Protein AF-A0A1X1D6V0-F1 (afdb_monomer)

Structure (mmCIF, N/CA/C/O backbone):
data_AF-A0A1X1D6V0-F1
#
_entry.id   AF-A0A1X1D6V0-F1
#
loop_
_atom_site.group_PDB
_atom_site.id
_atom_site.type_symbol
_atom_site.label_atom_id
_atom_site.label_alt_id
_atom_site.label_comp_id
_atom_site.label_asym_id
_atom_site.label_entity_id
_atom_site.label_seq_id
_atom_site.pdbx_PDB_ins_code
_atom_site.Cartn_x
_atom_site.Cartn_y
_atom_site.Cartn_z
_atom_site.occupancy
_atom_site.B_iso_or_equiv
_atom_site.auth_seq_id
_atom_site.auth_comp_id
_atom_site.auth_asym_id
_atom_site.auth_atom_id
_atom_site.pdbx_PDB_model_num
ATOM 1 N N . MET A 1 1 ? 4.296 -12.539 -22.262 1.00 55.91 1 MET A N 1
ATOM 2 C CA . MET A 1 1 ? 5.396 -11.939 -21.487 1.00 55.91 1 MET A CA 1
ATOM 3 C C . MET A 1 1 ? 4.779 -10.820 -20.697 1.00 55.91 1 MET A C 1
ATOM 5 O O . MET A 1 1 ? 4.030 -10.055 -21.294 1.00 55.91 1 MET A O 1
ATOM 9 N N . GLU A 1 2 ? 5.005 -10.795 -19.390 1.00 67.56 2 GLU A N 1
ATOM 10 C CA . GLU A 1 2 ? 4.677 -9.616 -18.593 1.00 67.56 2 GLU A CA 1
ATOM 11 C C . GLU A 1 2 ? 5.557 -8.453 -19.067 1.00 67.56 2 GLU A C 1
ATOM 13 O O . GLU A 1 2 ? 6.693 -8.658 -19.498 1.00 67.56 2 GLU A O 1
ATOM 18 N N . GLU A 1 3 ? 4.984 -7.257 -19.105 1.00 85.44 3 GLU A N 1
ATOM 19 C CA . GLU A 1 3 ? 5.684 -6.039 -19.506 1.00 85.44 3 GLU A CA 1
ATOM 20 C C . GLU A 1 3 ? 6.681 -5.649 -18.413 1.00 85.44 3 GLU A C 1
ATOM 22 O O . GLU A 1 3 ? 6.315 -5.646 -17.240 1.00 85.44 3 GLU A O 1
ATOM 27 N N . LEU A 1 4 ? 7.923 -5.332 -18.788 1.00 91.88 4 LEU A N 1
ATOM 28 C CA . LEU A 1 4 ? 8.922 -4.804 -17.858 1.00 91.88 4 LEU A CA 1
ATOM 29 C C . LEU A 1 4 ? 8.737 -3.295 -17.710 1.00 91.88 4 LEU A C 1
ATOM 31 O O . LEU A 1 4 ? 8.603 -2.590 -18.713 1.00 91.88 4 LEU A O 1
ATOM 35 N N . TYR A 1 5 ? 8.753 -2.800 -16.477 1.00 93.75 5 TYR A N 1
ATOM 36 C CA . TYR A 1 5 ? 8.570 -1.381 -16.181 1.00 93.75 5 TYR A CA 1
ATOM 37 C C . TYR A 1 5 ? 9.195 -0.999 -14.839 1.00 93.75 5 TYR A C 1
ATOM 39 O O . TYR A 1 5 ? 9.301 -1.823 -13.938 1.00 93.75 5 TYR A O 1
ATOM 47 N N . ASN A 1 6 ? 9.554 0.277 -14.690 1.00 94.88 6 ASN A N 1
ATOM 48 C CA . ASN A 1 6 ? 9.922 0.868 -13.406 1.00 94.88 6 ASN A CA 1
ATOM 49 C C . ASN A 1 6 ? 9.237 2.241 -13.282 1.00 94.88 6 ASN A C 1
ATOM 51 O O . ASN A 1 6 ? 9.431 3.139 -14.102 1.00 94.88 6 ASN A O 1
ATOM 55 N N . LEU A 1 7 ? 8.386 2.357 -12.269 1.00 96.00 7 LEU A N 1
ATOM 56 C CA . LEU A 1 7 ? 7.585 3.518 -11.892 1.00 96.00 7 LEU A CA 1
ATOM 57 C C . LEU A 1 7 ? 7.838 3.894 -10.424 1.00 96.00 7 LEU A C 1
ATOM 59 O O . LEU A 1 7 ? 6.994 4.537 -9.799 1.00 96.00 7 LEU A O 1
ATOM 63 N N . GLU A 1 8 ? 8.983 3.494 -9.869 1.00 92.94 8 GLU A N 1
ATOM 64 C CA . GLU A 1 8 ? 9.347 3.754 -8.475 1.00 92.94 8 GLU A CA 1
ATOM 65 C C . GLU A 1 8 ? 9.326 5.259 -8.175 1.00 92.94 8 GLU A C 1
ATOM 67 O O . GLU A 1 8 ? 8.680 5.691 -7.224 1.00 92.94 8 GLU A O 1
ATOM 72 N N . SER A 1 9 ? 9.889 6.087 -9.063 1.00 96.12 9 SER A N 1
ATOM 73 C CA . SER A 1 9 ? 9.858 7.548 -8.906 1.00 96.12 9 SER A CA 1
ATOM 74 C C . SER A 1 9 ? 8.440 8.127 -8.926 1.00 96.12 9 SER A C 1
ATOM 76 O O . SER A 1 9 ? 8.138 9.046 -8.169 1.00 96.12 9 SER A O 1
ATOM 78 N N . VAL A 1 10 ? 7.530 7.575 -9.737 1.00 97.38 10 VAL A N 1
ATOM 79 C CA . VAL A 1 10 ? 6.116 7.989 -9.742 1.00 97.38 10 VAL A CA 1
ATOM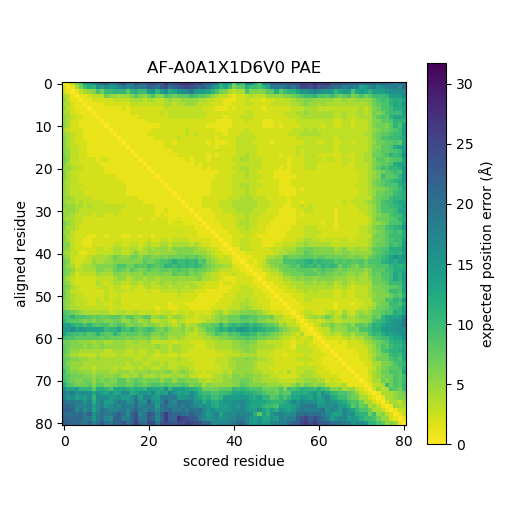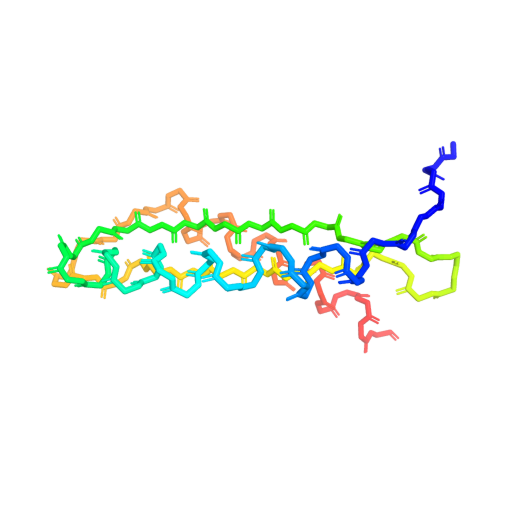 80 C C . VAL A 1 10 ? 5.461 7.629 -8.411 1.00 97.38 10 VAL A C 1
ATOM 82 O O . VAL A 1 10 ? 4.718 8.439 -7.850 1.00 97.38 10 VAL A O 1
ATOM 85 N N . TYR A 1 11 ? 5.739 6.433 -7.892 1.00 95.06 11 TYR A N 1
ATOM 86 C CA . TYR A 1 11 ? 5.228 6.009 -6.598 1.00 95.06 11 TYR A CA 1
ATOM 87 C C . TYR A 1 11 ? 5.740 6.919 -5.475 1.00 95.06 11 TYR A C 1
ATOM 89 O O . TYR A 1 11 ? 4.937 7.465 -4.718 1.00 95.06 11 TYR A O 1
ATOM 97 N N . ASP A 1 12 ? 7.045 7.154 -5.407 1.00 93.00 12 ASP A N 1
ATOM 98 C CA . ASP A 1 12 ? 7.673 7.937 -4.346 1.00 93.00 12 ASP A CA 1
ATOM 99 C C . ASP A 1 12 ? 7.287 9.418 -4.381 1.00 93.00 12 ASP A C 1
ATOM 101 O O . ASP A 1 12 ? 6.964 9.999 -3.342 1.00 93.00 12 ASP A O 1
ATOM 105 N N . GLU A 1 13 ? 7.276 10.038 -5.562 1.00 97.94 13 GLU A N 1
ATOM 106 C CA . GLU A 1 13 ? 7.023 11.475 -5.691 1.00 97.94 13 GLU A CA 1
ATOM 107 C C . GLU A 1 13 ? 5.532 11.821 -5.628 1.00 97.94 13 GLU A C 1
ATOM 109 O O . GLU A 1 13 ? 5.166 12.879 -5.109 1.00 97.94 13 GLU A O 1
ATOM 114 N N . GLN A 1 14 ? 4.660 10.953 -6.155 1.00 97.75 14 GLN A N 1
ATOM 115 C CA . GLN A 1 14 ? 3.242 11.279 -6.341 1.00 97.75 14 GLN A CA 1
ATOM 116 C C . GLN A 1 14 ? 2.315 10.469 -5.435 1.00 97.75 14 GLN A C 1
ATOM 118 O O . GLN A 1 14 ? 1.350 11.023 -4.911 1.00 97.75 14 GLN A O 1
ATOM 123 N N . ILE A 1 15 ? 2.579 9.177 -5.224 1.00 96.25 15 ILE A N 1
ATOM 124 C CA . ILE A 1 15 ? 1.657 8.287 -4.499 1.00 96.25 15 ILE A CA 1
ATOM 125 C C . ILE A 1 15 ? 1.966 8.244 -3.003 1.00 96.25 15 ILE A C 1
ATOM 127 O O . ILE A 1 15 ? 1.051 8.381 -2.193 1.00 96.25 15 ILE A O 1
ATOM 131 N N . SER A 1 16 ? 3.233 8.116 -2.610 1.00 94.25 16 SER A N 1
ATOM 132 C CA . SER A 1 16 ? 3.662 8.019 -1.210 1.00 94.25 16 SER A CA 1
ATOM 133 C C . SER A 1 16 ? 3.161 9.191 -0.336 1.00 94.25 16 SER A C 1
ATOM 135 O O . SER A 1 16 ? 2.594 8.941 0.739 1.00 94.25 16 SER A O 1
ATOM 137 N N . PRO A 1 17 ? 3.204 10.466 -0.790 1.00 96.00 17 PRO A N 1
ATOM 138 C CA . PRO A 1 17 ? 2.643 11.585 -0.028 1.00 96.00 17 PRO A CA 1
ATOM 139 C C . PRO A 1 17 ? 1.117 11.518 0.146 1.00 96.00 17 PRO A C 1
ATOM 141 O O . PRO A 1 17 ? 0.588 11.984 1.159 1.00 96.00 17 PRO A O 1
ATOM 144 N N . LEU A 1 18 ? 0.396 10.947 -0.826 1.00 97.31 18 LEU A N 1
ATOM 145 C CA . LEU A 1 18 ? -1.055 10.748 -0.757 1.00 97.31 18 LEU A CA 1
ATOM 146 C C . LEU A 1 18 ? -1.401 9.566 0.152 1.00 97.31 18 LEU A C 1
ATOM 148 O O . LEU A 1 18 ? -2.322 9.659 0.959 1.00 97.31 18 LEU A O 1
ATOM 152 N N . MET A 1 19 ? -0.620 8.487 0.087 1.00 96.31 19 MET A N 1
ATOM 153 C CA . MET A 1 19 ? -0.772 7.325 0.958 1.00 96.31 19 MET A CA 1
ATOM 154 C C . MET A 1 19 ? -0.649 7.699 2.428 1.00 96.31 19 MET A C 1
ATOM 156 O O . MET A 1 19 ? -1.442 7.226 3.239 1.00 96.31 19 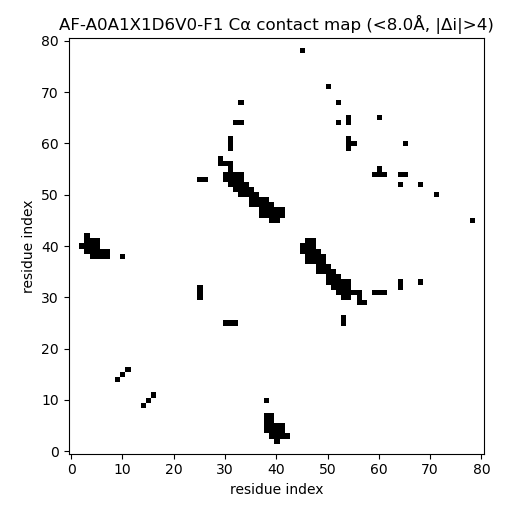MET A O 1
ATOM 160 N N . LYS A 1 20 ? 0.268 8.608 2.775 1.00 95.25 20 LYS A N 1
ATOM 161 C CA . LYS A 1 20 ? 0.355 9.145 4.135 1.00 95.25 20 LYS A CA 1
ATOM 162 C C . LYS A 1 20 ? -0.966 9.778 4.589 1.00 95.25 20 LYS A C 1
ATOM 164 O O . LYS A 1 20 ? -1.462 9.438 5.658 1.00 95.25 20 LYS A O 1
ATOM 169 N N . GLN A 1 21 ? -1.562 10.632 3.755 1.00 97.38 21 GLN A N 1
ATOM 170 C CA . GLN A 1 21 ? -2.847 11.272 4.059 1.00 97.38 21 GLN A CA 1
ATOM 171 C C . GLN A 1 21 ? -3.978 10.244 4.197 1.00 97.38 21 GLN A C 1
ATOM 173 O O . GLN A 1 21 ? -4.773 10.327 5.128 1.00 97.38 21 GLN A O 1
ATOM 178 N N . ILE A 1 22 ? -4.028 9.245 3.311 1.00 96.69 22 ILE A N 1
ATOM 179 C CA . ILE A 1 22 ? -5.024 8.164 3.366 1.00 96.69 22 ILE A CA 1
ATOM 180 C C . ILE A 1 22 ? -4.882 7.362 4.666 1.00 96.69 22 ILE A C 1
ATOM 182 O O . ILE A 1 22 ? -5.874 7.122 5.350 1.00 96.69 22 ILE A O 1
ATOM 186 N N . ILE A 1 23 ? -3.656 6.980 5.033 1.00 95.44 23 ILE A N 1
ATOM 187 C CA . ILE A 1 23 ? -3.368 6.232 6.264 1.00 95.44 23 ILE A CA 1
ATOM 188 C C . ILE A 1 23 ? -3.814 7.023 7.493 1.00 95.44 23 ILE A C 1
ATOM 190 O O . ILE A 1 23 ? -4.433 6.446 8.389 1.00 95.44 23 ILE A O 1
ATOM 194 N N . ASP A 1 24 ? -3.518 8.323 7.539 1.00 97.56 24 ASP A N 1
ATOM 195 C CA . ASP A 1 24 ? -3.899 9.185 8.657 1.00 97.56 24 ASP A CA 1
ATOM 196 C C . ASP A 1 24 ? -5.432 9.265 8.795 1.00 97.56 24 ASP A C 1
ATOM 198 O O . ASP A 1 24 ? -5.958 9.020 9.882 1.00 97.56 24 ASP A O 1
ATOM 202 N N . ILE A 1 25 ? -6.159 9.465 7.687 1.00 97.38 25 ILE A N 1
ATOM 203 C CA . ILE A 1 25 ? -7.635 9.473 7.650 1.00 97.38 25 ILE A CA 1
ATOM 204 C C . ILE A 1 25 ? -8.211 8.122 8.103 1.00 97.38 25 ILE A C 1
ATOM 206 O O . ILE A 1 25 ? -9.127 8.066 8.929 1.00 97.38 25 ILE A O 1
ATOM 210 N N . CYS A 1 26 ? -7.686 7.010 7.583 1.00 96.19 26 CYS A N 1
ATOM 211 C CA . CYS A 1 26 ? -8.168 5.677 7.936 1.00 96.19 26 CYS A CA 1
ATOM 212 C C . CYS A 1 26 ? -7.923 5.352 9.414 1.00 96.19 26 CYS A C 1
ATOM 214 O O . CYS A 1 26 ? -8.785 4.748 10.054 1.00 96.19 26 CYS A O 1
ATOM 216 N N . LYS A 1 27 ? -6.797 5.795 9.987 1.00 94.56 27 LYS A N 1
ATOM 217 C CA . LYS A 1 27 ? -6.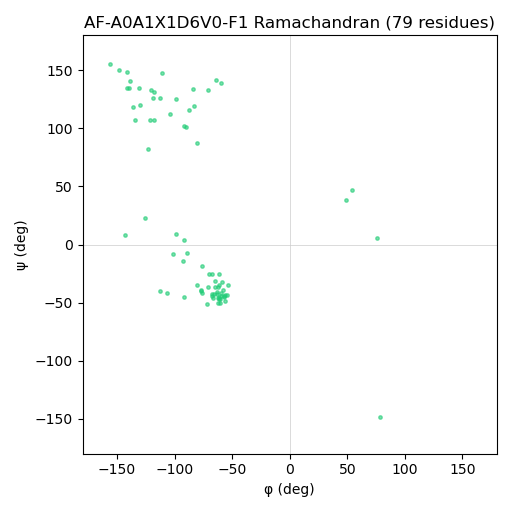528 5.668 11.425 1.00 94.56 27 LYS A CA 1
ATOM 218 C C . LYS A 1 27 ? -7.471 6.524 12.265 1.00 94.56 27 LYS A C 1
ATOM 220 O O . LYS A 1 27 ? -8.027 6.008 13.233 1.00 94.56 27 LYS A O 1
ATOM 225 N N . GLU A 1 28 ? -7.684 7.787 11.893 1.00 96.75 28 GLU A N 1
ATOM 226 C CA . GLU A 1 28 ? -8.587 8.706 12.602 1.00 96.75 28 GLU A CA 1
ATOM 227 C C . GLU A 1 28 ? -10.011 8.144 12.689 1.00 96.75 28 GLU A C 1
ATOM 229 O O . GLU A 1 28 ? -10.623 8.119 13.758 1.00 96.75 28 GLU A O 1
ATOM 234 N N . HIS A 1 29 ? -10.518 7.614 11.576 1.00 96.25 29 HIS A N 1
ATOM 235 C CA . HIS A 1 29 ? -11.879 7.089 11.494 1.00 96.25 29 HIS A CA 1
ATOM 23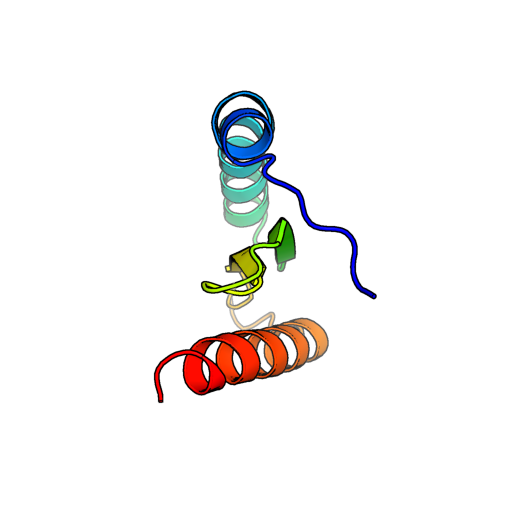6 C C . HIS A 1 29 ? -12.003 5.595 11.793 1.00 96.25 29 HIS A C 1
ATOM 238 O O . HIS A 1 29 ? -13.107 5.051 11.695 1.00 96.25 29 HIS A O 1
ATOM 244 N N . LYS A 1 30 ? -10.908 4.926 12.181 1.00 94.94 30 LYS A N 1
ATOM 245 C CA . LYS A 1 30 ? -10.897 3.485 12.475 1.00 94.94 30 LYS A CA 1
ATOM 246 C C . LYS A 1 30 ? -11.461 2.660 11.313 1.00 94.94 30 LYS A C 1
ATOM 248 O O . LYS A 1 30 ? -12.344 1.815 11.491 1.00 94.94 30 LYS A O 1
ATOM 253 N N . MET A 1 31 ? -10.990 2.974 10.110 1.00 94.44 31 MET A N 1
ATOM 254 C CA . MET A 1 31 ? -11.463 2.426 8.847 1.00 94.44 31 MET A CA 1
ATOM 255 C C . MET A 1 31 ? -10.466 1.390 8.319 1.00 94.44 31 MET A C 1
ATOM 257 O O . MET A 1 31 ? -9.357 1.766 7.933 1.00 94.44 31 MET A O 1
ATOM 261 N N . PRO A 1 32 ? -10.839 0.098 8.275 1.00 95.38 32 PRO A N 1
ATOM 262 C CA . PRO A 1 32 ? -9.995 -0.925 7.681 1.00 95.38 32 PRO A CA 1
ATOM 263 C C . PRO A 1 32 ? -9.704 -0.646 6.203 1.00 95.38 32 PRO A C 1
ATOM 265 O O . PRO A 1 32 ? -10.603 -0.269 5.451 1.00 95.38 32 PRO A O 1
ATOM 268 N N . MET A 1 33 ? -8.466 -0.877 5.774 1.00 94.94 33 MET A N 1
ATOM 269 C CA . MET A 1 33 ? -8.028 -0.759 4.388 1.00 94.94 33 MET A CA 1
ATOM 270 C C . MET A 1 33 ? -6.910 -1.753 4.068 1.00 94.94 33 MET A C 1
ATOM 272 O O . MET A 1 33 ? -6.072 -2.082 4.908 1.00 94.94 33 MET A O 1
ATOM 276 N N . VAL A 1 34 ? -6.858 -2.166 2.806 1.00 94.69 34 VAL A N 1
ATOM 277 C CA . VAL A 1 34 ? -5.681 -2.772 2.186 1.00 94.69 34 VAL A CA 1
ATOM 278 C C . VAL A 1 34 ? -5.433 -2.054 0.867 1.00 94.69 34 VAL A C 1
ATOM 280 O O . VAL A 1 34 ? -6.374 -1.790 0.119 1.00 94.69 34 VAL A O 1
ATOM 283 N N . CYS A 1 35 ? -4.184 -1.702 0.591 1.00 93.31 35 CYS A N 1
ATOM 284 C CA . CYS A 1 35 ? -3.799 -1.047 -0.652 1.00 93.31 35 CYS A CA 1
ATOM 285 C C . CYS A 1 35 ? -2.447 -1.591 -1.114 1.00 93.31 35 CYS A C 1
ATOM 287 O O . CYS A 1 35 ? -1.552 -1.753 -0.286 1.00 93.31 35 CYS A O 1
ATOM 289 N N . SER A 1 36 ? -2.320 -1.906 -2.403 1.00 92.94 36 SER A N 1
ATOM 290 C CA . SER A 1 36 ? -1.118 -2.496 -2.994 1.00 92.94 36 SER A CA 1
ATOM 291 C C . SER A 1 36 ? -0.840 -1.862 -4.351 1.00 92.94 36 SER A C 1
ATOM 293 O O . SER A 1 36 ? -1.762 -1.719 -5.157 1.00 92.94 36 SER A O 1
ATOM 295 N N . PHE A 1 37 ? 0.415 -1.498 -4.599 1.00 92.88 37 PHE A N 1
ATOM 296 C CA . PHE A 1 37 ? 0.874 -0.932 -5.864 1.00 92.88 37 PHE A CA 1
ATOM 297 C C . PHE A 1 37 ? 2.108 -1.692 -6.335 1.00 92.88 37 PHE A C 1
ATOM 299 O O . PHE A 1 37 ? 3.113 -1.701 -5.628 1.00 92.88 37 PHE A O 1
ATOM 306 N N . ALA A 1 38 ? 2.033 -2.300 -7.518 1.00 92.69 38 ALA A N 1
ATOM 307 C CA . ALA A 1 38 ? 3.179 -2.884 -8.209 1.00 92.69 38 ALA A CA 1
ATOM 308 C C . ALA A 1 38 ? 3.798 -1.815 -9.113 1.00 92.69 38 ALA A C 1
ATOM 310 O O . ALA A 1 38 ? 3.245 -1.504 -10.169 1.00 92.69 38 ALA A O 1
ATOM 311 N N . PHE A 1 39 ? 4.895 -1.212 -8.668 1.00 90.94 39 PHE A N 1
ATOM 312 C CA . PHE A 1 39 ? 5.553 -0.097 -9.353 1.00 90.94 39 PHE A CA 1
ATOM 313 C C . PHE A 1 39 ? 6.791 -0.535 -10.136 1.00 90.94 39 PHE A C 1
ATOM 315 O O . PHE A 1 39 ? 7.304 0.252 -10.922 1.00 90.94 39 PHE A O 1
ATOM 322 N N . GLU A 1 40 ? 7.235 -1.778 -9.997 1.00 91.88 40 GLU A N 1
ATOM 323 C CA . GLU A 1 40 ? 8.346 -2.314 -10.773 1.00 91.88 40 GLU A CA 1
ATOM 324 C C . GLU A 1 40 ? 8.046 -3.743 -11.222 1.00 91.88 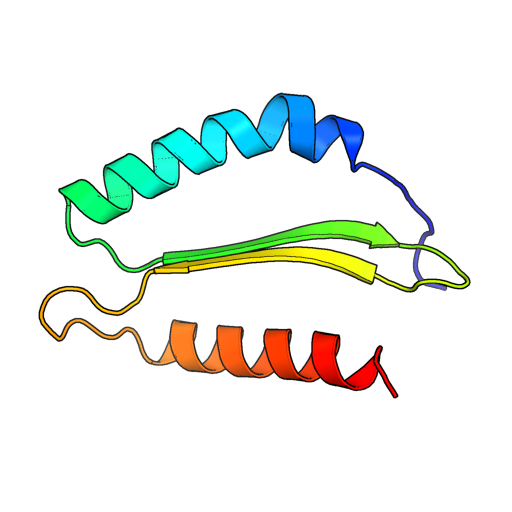40 GLU A C 1
ATOM 326 O O . GLU A 1 40 ? 7.459 -4.530 -10.481 1.00 91.88 40 GLU A O 1
ATOM 331 N N . ASN A 1 41 ? 8.443 -4.064 -12.448 1.00 91.88 41 ASN A N 1
ATOM 332 C CA . ASN A 1 41 ? 8.560 -5.422 -12.943 1.00 91.88 41 ASN A CA 1
ATOM 333 C C . ASN A 1 41 ? 9.890 -5.535 -13.680 1.00 91.88 41 ASN A C 1
ATOM 335 O O . ASN A 1 41 ? 10.050 -4.992 -14.778 1.00 91.88 41 ASN A O 1
ATOM 339 N N . ASP A 1 42 ? 10.830 -6.220 -13.048 1.00 89.38 42 ASP A N 1
ATOM 340 C CA . ASP A 1 42 ? 12.178 -6.433 -13.538 1.00 89.38 42 ASP A CA 1
ATOM 341 C C . ASP A 1 42 ? 12.392 -7.902 -13.928 1.00 89.38 42 ASP A C 1
ATOM 343 O O . ASP A 1 42 ? 11.815 -8.823 -13.346 1.00 89.38 42 ASP A O 1
ATOM 347 N N . ALA A 1 43 ? 13.232 -8.132 -14.936 1.00 86.56 43 ALA A N 1
ATOM 348 C CA . ALA A 1 43 ? 13.469 -9.473 -15.463 1.00 86.56 43 ALA A CA 1
ATOM 349 C C . ALA A 1 43 ? 14.254 -10.376 -14.496 1.00 86.56 43 ALA A C 1
ATOM 351 O O . ALA A 1 43 ? 14.147 -11.600 -14.595 1.00 86.56 43 ALA A O 1
ATOM 352 N N . GLU A 1 44 ? 15.052 -9.789 -13.602 1.00 84.25 44 GLU A N 1
ATOM 353 C CA . GLU A 1 44 ? 15.922 -10.490 -12.656 1.00 84.25 44 GLU A CA 1
ATOM 354 C C . GLU A 1 44 ? 15.372 -10.430 -11.227 1.00 84.25 44 GLU A C 1
ATOM 356 O O . GLU A 1 44 ? 15.401 -11.433 -10.516 1.00 84.25 44 GLU A O 1
ATOM 361 N N . LEU A 1 45 ? 14.853 -9.271 -10.815 1.00 79.75 45 LEU A N 1
ATOM 362 C CA . LEU A 1 45 ? 14.378 -9.009 -9.453 1.00 79.75 45 LEU A CA 1
ATOM 363 C C . LEU A 1 45 ? 12.881 -9.294 -9.265 1.00 79.75 45 LEU A C 1
ATOM 365 O O . LEU A 1 45 ? 12.416 -9.398 -8.130 1.00 79.75 45 LEU A O 1
ATOM 369 N N . GLY A 1 46 ? 12.128 -9.453 -10.356 1.00 85.50 46 GLY A N 1
ATOM 370 C CA . GLY A 1 46 ? 10.692 -9.704 -10.314 1.00 85.50 46 GLY A CA 1
ATOM 371 C C . GLY A 1 46 ? 9.867 -8.447 -10.043 1.00 85.50 46 GLY A C 1
ATOM 372 O O . GLY A 1 46 ? 10.212 -7.345 -10.466 1.00 85.50 46 GLY A O 1
ATOM 373 N N . ILE A 1 47 ? 8.728 -8.622 -9.367 1.00 86.31 47 ILE A N 1
ATOM 374 C CA . ILE A 1 47 ? 7.764 -7.540 -9.135 1.00 86.31 47 ILE A CA 1
ATOM 375 C C . ILE A 1 47 ? 8.113 -6.772 -7.857 1.00 86.31 47 ILE A C 1
ATOM 377 O O . ILE A 1 47 ? 7.976 -7.299 -6.751 1.00 86.31 47 ILE A O 1
ATOM 381 N N . GLY A 1 48 ? 8.458 -5.493 -8.004 1.00 87.62 48 GLY A N 1
ATOM 382 C CA . GLY A 1 48 ? 8.540 -4.537 -6.904 1.00 87.62 48 GLY A CA 1
ATOM 383 C C . GLY A 1 48 ? 7.161 -3.959 -6.587 1.00 87.62 48 GLY A C 1
ATOM 384 O O . GLY A 1 48 ? 6.509 -3.330 -7.429 1.00 87.62 48 GLY A O 1
ATOM 385 N N . ALA A 1 49 ? 6.693 -4.182 -5.358 1.00 90.06 49 ALA A N 1
ATOM 386 C CA . ALA A 1 49 ? 5.400 -3.692 -4.899 1.00 90.06 49 ALA A CA 1
ATOM 387 C C . ALA A 1 49 ? 5.433 -3.211 -3.446 1.00 90.06 49 ALA A C 1
ATOM 389 O O . ALA A 1 49 ? 6.123 -3.773 -2.598 1.00 90.06 49 ALA A O 1
ATOM 390 N N . CYS A 1 50 ? 4.607 -2.212 -3.133 1.00 90.06 50 CYS A N 1
ATOM 391 C CA . CYS A 1 50 ? 4.355 -1.776 -1.762 1.00 90.06 50 CYS A CA 1
ATOM 392 C C . CYS A 1 50 ? 2.911 -2.102 -1.394 1.00 90.06 50 CYS A C 1
ATOM 394 O O . CYS A 1 50 ? 1.979 -1.693 -2.089 1.00 90.06 50 CYS A O 1
ATOM 396 N N . THR A 1 51 ? 2.725 -2.825 -0.289 1.00 91.81 51 THR A N 1
ATOM 397 C CA . THR A 1 51 ? 1.402 -3.137 0.256 1.00 91.81 51 THR A CA 1
ATOM 398 C C . THR A 1 51 ? 1.287 -2.593 1.672 1.00 91.81 51 THR A C 1
ATOM 400 O O . THR A 1 51 ? 2.166 -2.804 2.500 1.00 91.81 51 THR A O 1
ATOM 403 N N . THR A 1 52 ? 0.183 -1.913 1.967 1.00 93.25 52 THR A N 1
ATOM 404 C CA . THR A 1 52 ? -0.172 -1.452 3.314 1.00 93.25 52 THR A CA 1
ATOM 405 C C . THR A 1 52 ? -1.481 -2.101 3.748 1.00 93.25 52 THR A C 1
ATOM 407 O O . THR A 1 52 ? -2.470 -2.051 3.014 1.00 93.25 52 THR A O 1
ATOM 410 N N . LEU A 1 53 ? -1.503 -2.665 4.958 1.00 94.19 53 LEU A N 1
ATOM 411 C CA . LEU A 1 53 ? -2.701 -3.189 5.613 1.00 94.19 53 LEU A CA 1
ATOM 412 C C . LEU A 1 53 ? -2.965 -2.430 6.917 1.00 94.19 53 LEU A C 1
ATOM 414 O O . LEU A 1 53 ? -2.118 -2.399 7.806 1.00 94.19 53 LEU A O 1
ATOM 418 N N . LEU A 1 54 ? -4.175 -1.892 7.060 1.00 94.06 54 LEU A N 1
ATOM 419 C CA . LEU A 1 54 ? -4.733 -1.441 8.334 1.00 94.06 54 LEU A CA 1
ATOM 420 C C . LEU A 1 54 ? -6.029 -2.223 8.550 1.00 94.06 54 LEU A C 1
ATOM 422 O O . LEU A 1 54 ? -6.999 -1.989 7.842 1.00 94.06 54 LEU A O 1
ATOM 426 N N . ASN A 1 55 ? -6.068 -3.184 9.470 1.00 92.62 55 ASN A N 1
ATOM 427 C CA . ASN A 1 55 ? -7.242 -4.066 9.588 1.00 92.62 55 ASN A CA 1
ATOM 428 C C . ASN A 1 55 ? -7.610 -4.450 11.021 1.00 92.62 55 ASN A C 1
ATOM 430 O O . ASN A 1 55 ? -8.473 -5.296 11.218 1.00 92.62 55 ASN A O 1
ATOM 434 N N . ASP A 1 56 ? -6.963 -3.845 12.013 1.00 88.88 56 ASP A N 1
ATOM 435 C CA . ASP A 1 56 ? -7.243 -4.104 13.421 1.00 88.88 56 ASP A CA 1
ATOM 436 C C . ASP A 1 56 ? -7.604 -2.797 14.126 1.00 88.88 56 ASP A C 1
ATOM 438 O O . ASP A 1 56 ? -6.768 -2.117 14.721 1.00 88.88 56 ASP A O 1
ATOM 442 N N . PHE A 1 57 ? -8.870 -2.407 13.986 1.00 91.00 57 PHE A N 1
ATOM 443 C CA . PHE A 1 57 ? -9.423 -1.253 14.682 1.00 91.00 57 PHE A CA 1
ATOM 444 C C . PHE A 1 57 ? -10.552 -1.690 15.613 1.00 91.00 57 PHE A C 1
ATOM 446 O O . PHE A 1 57 ? -11.646 -2.005 15.151 1.00 91.00 57 PHE A O 1
ATOM 453 N N . ASP A 1 58 ? -10.311 -1.681 16.927 1.00 85.31 58 ASP A N 1
ATOM 454 C CA . ASP A 1 58 ? -11.290 -2.052 17.965 1.00 85.31 58 ASP A CA 1
ATOM 455 C C . ASP A 1 58 ? -12.014 -3.392 17.682 1.00 85.31 58 ASP A C 1
ATOM 457 O O . ASP A 1 58 ? -13.225 -3.514 17.882 1.00 85.31 58 ASP A O 1
ATOM 461 N N . GLY A 1 59 ? -11.304 -4.393 17.149 1.00 82.50 59 GLY A N 1
ATOM 462 C CA . GLY A 1 59 ? -11.888 -5.691 16.786 1.00 82.50 59 GLY A CA 1
ATOM 463 C C . GLY A 1 59 ? -12.719 -5.697 15.495 1.00 82.50 59 GLY A C 1
ATOM 464 O O . GLY A 1 59 ? -13.312 -6.721 15.154 1.00 82.50 59 GLY A O 1
ATOM 465 N N . ARG A 1 60 ? -12.761 -4.590 14.742 1.00 82.31 60 ARG A N 1
ATOM 466 C CA . ARG A 1 60 ? -13.303 -4.549 13.376 1.00 82.31 60 ARG A CA 1
ATOM 467 C C . ARG A 1 60 ? -12.259 -5.075 12.404 1.00 82.31 60 ARG A C 1
ATOM 469 O O . ARG A 1 60 ? -11.492 -4.308 11.827 1.00 82.31 60 ARG A O 1
ATOM 476 N N . ILE A 1 61 ? -12.264 -6.388 12.230 1.00 89.31 61 ILE A N 1
ATOM 477 C CA . ILE A 1 61 ? -11.405 -7.075 11.273 1.00 89.31 61 ILE A CA 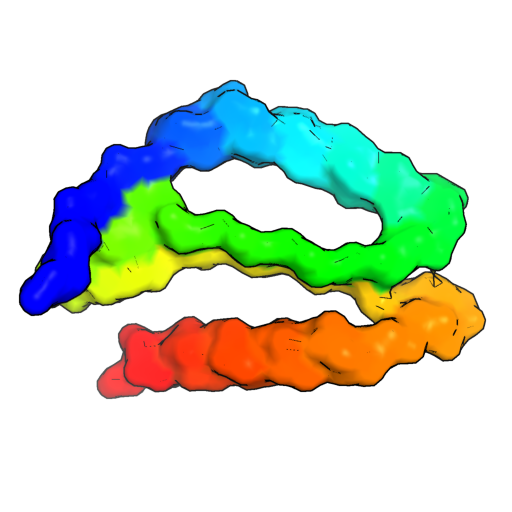1
ATOM 478 C C . ILE A 1 61 ? -12.215 -7.367 10.016 1.00 89.31 61 ILE A C 1
ATOM 480 O O . ILE A 1 61 ? -13.278 -7.985 10.073 1.00 89.31 61 ILE A O 1
ATOM 484 N N . HIS A 1 62 ? -11.713 -6.927 8.865 1.00 92.81 62 HIS A N 1
ATOM 485 C CA . HIS A 1 62 ? -12.261 -7.319 7.576 1.00 92.81 62 HIS A CA 1
ATOM 486 C C . HIS A 1 62 ? -11.516 -8.558 7.061 1.00 92.81 62 HIS A C 1
ATOM 488 O O . HIS A 1 62 ? -10.410 -8.456 6.525 1.00 92.81 62 HIS A O 1
ATOM 494 N N . ASP A 1 63 ? -12.120 -9.741 7.193 1.00 92.06 63 ASP A N 1
ATOM 495 C CA . ASP A 1 63 ? -11.501 -11.029 6.831 1.00 92.06 63 ASP A CA 1
ATOM 496 C C . ASP A 1 63 ? -10.965 -11.078 5.396 1.00 92.06 63 ASP A C 1
ATOM 498 O O . ASP A 1 63 ? -9.943 -11.711 5.121 1.00 92.06 63 ASP A O 1
ATOM 502 N N . GLY A 1 64 ? -11.642 -10.403 4.463 1.00 92.81 64 GLY A N 1
ATOM 503 C CA . GLY A 1 64 ? -11.196 -10.318 3.073 1.00 92.81 64 GLY A CA 1
ATOM 504 C C . GLY A 1 64 ? -9.833 -9.637 2.931 1.00 92.81 64 GLY A C 1
ATOM 505 O O . GLY A 1 64 ? -9.034 -10.049 2.096 1.00 92.81 64 GLY A O 1
ATOM 506 N N . PHE A 1 65 ? -9.536 -8.646 3.777 1.00 93.88 65 PHE A N 1
ATOM 507 C CA . PHE A 1 65 ? -8.258 -7.933 3.742 1.00 93.88 65 PHE A CA 1
ATOM 508 C C 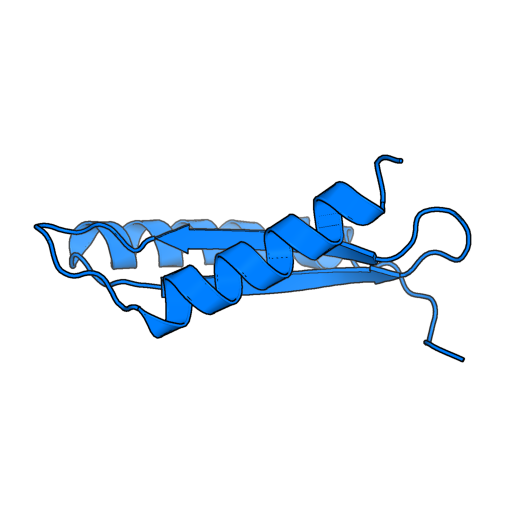. PHE A 1 65 ? -7.145 -8.766 4.370 1.00 93.88 65 PHE A C 1
ATOM 510 O O . PHE A 1 65 ? -6.066 -8.846 3.794 1.00 93.88 65 PHE A O 1
ATOM 517 N N . SER A 1 66 ? -7.425 -9.481 5.464 1.00 90.56 66 SER A N 1
ATOM 518 C CA . SER A 1 66 ? -6.474 -10.435 6.053 1.00 90.56 66 SER A CA 1
ATOM 519 C C . SER A 1 66 ? -6.091 -11.542 5.067 1.00 90.56 66 SER A C 1
ATOM 521 O O . SER A 1 66 ? -4.921 -11.894 4.947 1.00 90.56 66 SER A O 1
ATOM 523 N N . LYS A 1 67 ? -7.063 -12.067 4.308 1.00 91.50 67 LYS A N 1
ATOM 524 C CA . LYS A 1 67 ? -6.806 -13.074 3.265 1.00 91.50 67 LYS A CA 1
ATOM 525 C C . LYS A 1 67 ? -6.005 -12.507 2.094 1.00 91.50 67 LYS A C 1
ATOM 527 O O . LYS A 1 67 ? -5.100 -13.179 1.606 1.00 91.50 67 LYS A O 1
ATOM 532 N N . ALA A 1 68 ? -6.331 -11.292 1.646 1.00 89.06 68 ALA A N 1
ATOM 533 C CA . ALA A 1 68 ? -5.582 -10.617 0.590 1.00 89.06 68 ALA A CA 1
ATOM 534 C C . ALA A 1 68 ? -4.126 -10.372 1.012 1.00 89.06 68 ALA A C 1
ATOM 536 O O . ALA A 1 68 ? -3.215 -10.689 0.256 1.00 89.06 68 ALA A O 1
ATOM 537 N N . TRP A 1 69 ? -3.907 -9.898 2.239 1.00 87.38 69 TRP A N 1
ATOM 538 C CA . TRP A 1 69 ? -2.577 -9.685 2.805 1.00 87.38 69 TRP A CA 1
ATOM 539 C C . TRP A 1 69 ? -1.759 -10.974 2.879 1.00 87.38 69 TRP A C 1
ATOM 541 O O . TRP A 1 69 ? -0.666 -11.025 2.329 1.00 87.38 69 TRP A O 1
ATOM 551 N N . ALA A 1 70 ? -2.322 -12.048 3.444 1.00 85.69 70 ALA A N 1
ATOM 552 C CA . ALA A 1 70 ? -1.641 -13.342 3.519 1.00 85.69 70 ALA A CA 1
ATOM 553 C C . ALA A 1 70 ? -1.257 -13.889 2.132 1.00 85.69 70 ALA A C 1
ATOM 555 O O . ALA A 1 70 ? -0.238 -14.556 1.977 1.00 85.69 70 ALA A O 1
ATOM 556 N N . ARG A 1 71 ? -2.064 -13.602 1.100 1.00 82.25 71 ARG A N 1
ATOM 557 C CA . ARG A 1 71 ? -1.748 -13.972 -0.285 1.00 82.25 71 ARG A CA 1
ATOM 558 C C . ARG A 1 71 ? -0.594 -13.143 -0.852 1.00 82.25 71 ARG A C 1
ATOM 560 O O . ARG A 1 71 ? 0.177 -13.695 -1.625 1.00 82.25 71 ARG A O 1
ATOM 567 N N . LEU A 1 72 ? -0.499 -11.861 -0.500 1.00 77.88 72 LEU A N 1
ATOM 568 C CA . LEU A 1 72 ? 0.552 -10.949 -0.961 1.00 77.88 72 LEU A CA 1
ATOM 569 C C . LEU A 1 72 ? 1.889 -11.203 -0.247 1.00 77.88 72 LEU A C 1
ATOM 571 O O . LEU A 1 72 ? 2.914 -11.270 -0.916 1.00 77.88 72 LEU A O 1
ATOM 575 N N . GLU A 1 73 ? 1.890 -11.438 1.069 1.00 67.50 73 GLU A N 1
ATOM 576 C CA . GLU A 1 73 ? 3.104 -11.834 1.808 1.00 67.50 73 GLU A CA 1
ATOM 577 C C . GLU A 1 73 ? 3.651 -13.180 1.328 1.00 67.50 73 GLU A C 1
ATOM 579 O O . GLU A 1 73 ? 4.850 -13.310 1.109 1.00 67.50 73 GLU A O 1
ATOM 584 N N . ALA A 1 74 ? 2.774 -14.153 1.056 1.00 56.34 74 ALA A N 1
ATOM 585 C CA . ALA A 1 74 ? 3.198 -15.433 0.495 1.00 56.34 74 ALA A CA 1
ATOM 586 C C . ALA A 1 74 ? 3.862 -15.291 -0.884 1.00 56.34 74 ALA A C 1
ATOM 588 O O . ALA A 1 74 ? 4.644 -16.156 -1.263 1.00 56.34 74 ALA A O 1
ATOM 589 N N . VAL A 1 75 ? 3.550 -14.232 -1.644 1.00 54.50 75 VAL A N 1
ATOM 590 C CA . VAL A 1 75 ? 4.278 -13.924 -2.881 1.00 54.50 75 VAL A CA 1
ATOM 591 C C . VAL A 1 75 ? 5.671 -13.415 -2.526 1.00 54.50 75 VAL A C 1
ATOM 593 O O . VAL A 1 75 ? 6.623 -14.003 -3.013 1.00 54.50 75 VAL A O 1
ATOM 596 N N . ILE A 1 76 ? 5.808 -12.422 -1.638 1.00 51.53 76 ILE A N 1
ATOM 597 C CA . ILE A 1 76 ? 7.108 -11.843 -1.232 1.00 51.53 76 ILE A CA 1
ATOM 598 C C . ILE A 1 76 ? 8.069 -12.913 -0.674 1.00 51.53 76 ILE A C 1
ATOM 600 O O . ILE A 1 76 ? 9.229 -12.954 -1.078 1.00 51.53 76 ILE A O 1
ATOM 604 N N . ASP A 1 77 ? 7.592 -13.827 0.175 1.00 42.78 77 ASP A N 1
ATOM 605 C CA . ASP A 1 77 ? 8.418 -14.893 0.769 1.00 42.78 77 ASP A CA 1
ATOM 606 C C . ASP A 1 77 ? 8.908 -15.941 -0.248 1.00 42.78 77 ASP A C 1
ATOM 608 O O . ASP A 1 77 ? 9.937 -16.582 -0.030 1.00 42.78 77 ASP A O 1
ATOM 612 N N . LEU A 1 78 ? 8.194 -16.126 -1.366 1.00 38.72 78 LEU A N 1
ATOM 613 C CA . LEU A 1 78 ? 8.610 -17.022 -2.452 1.00 38.72 78 LEU A CA 1
ATOM 614 C C . LEU A 1 78 ? 9.728 -16.423 -3.322 1.00 38.72 78 LEU A C 1
ATOM 616 O O . LEU A 1 78 ? 10.403 -17.184 -4.007 1.00 38.72 78 LEU A O 1
ATOM 620 N N . TRP A 1 79 ? 9.941 -15.102 -3.285 1.00 39.09 79 TRP A N 1
ATOM 621 C CA . TRP A 1 79 ? 11.042 -14.419 -3.988 1.00 39.09 79 TRP A CA 1
ATOM 622 C C . TRP A 1 79 ? 12.327 -14.312 -3.147 1.00 39.09 79 TRP A C 1
ATOM 624 O O . TRP A 1 79 ? 13.359 -13.889 -3.660 1.00 39.09 79 TRP A O 1
ATOM 634 N N . LEU A 1 80 ? 12.286 -14.696 -1.863 1.00 37.38 80 LEU A N 1
ATOM 635 C CA . LEU A 1 80 ? 13.438 -14.694 -0.946 1.00 37.38 80 LEU A CA 1
ATOM 636 C C . LEU A 1 80 ? 14.103 -16.079 -0.773 1.00 37.38 80 LEU A C 1
ATOM 638 O O . LEU A 1 80 ? 14.964 -16.232 0.098 1.00 37.38 80 LEU A O 1
ATOM 642 N N . GLN A 1 81 ? 13.720 -17.080 -1.574 1.00 38.06 81 GLN A N 1
ATOM 643 C CA . GLN A 1 81 ? 14.296 -18.437 -1.592 1.00 38.06 81 GLN A CA 1
ATOM 644 C C . GLN A 1 81 ? 15.005 -18.718 -2.915 1.00 38.06 81 GLN A C 1
ATOM 646 O O . GLN A 1 81 ? 16.038 -19.425 -2.870 1.00 38.06 81 GLN A O 1
#

Solvent-accessible surface area (backbone atoms only — not comparable to full-atom values): 4870 Å² total; per-residue (Å²): 129,85,77,75,46,80,38,55,67,56,39,60,74,60,41,49,66,49,49,52,54,52,52,52,52,29,60,76,69,57,46,67,47,67,50,73,46,77,38,29,30,43,98,86,82,39,72,42,63,54,74,52,79,44,46,81,40,96,83,50,59,54,66,71,48,56,53,51,47,55,56,52,52,57,52,57,60,65,76,76,113

Radius of gyration: 14.55 Å; Cα contacts (8 Å, |Δi|>4): 89; chains: 1; bounding box: 29×30×40 Å

Organism: NCBI:txid1076551

Foldseek 3Di:
DDDFAAQPVVCVVPVVVVVVVVVVVCVVVVNWDKDKDFRGADPPQGTDMDIDTDADRPNRGDVVRVVVVVVVVVVVVVSVD

Mea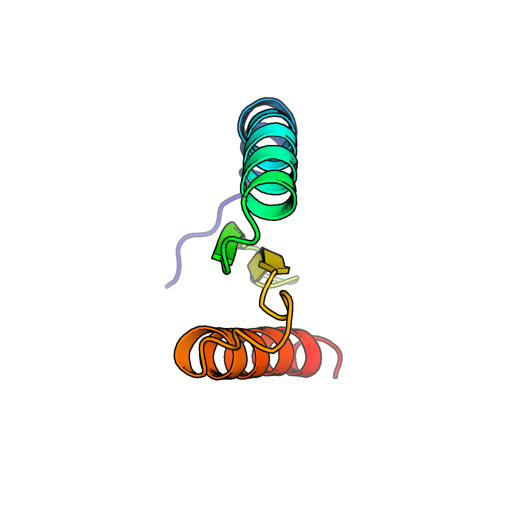n predicted aligned error: 5.45 Å

Sequence (81 aa):
MEELYNLESVYDEQISPLMKQIIDICKEHKMPMVCSFAFENDAELGIGACTTLLNDFDGRIHDGFSKAWARLEAVIDLWLQ

pLDDT: mean 86.25, std 15.56, range [37.38, 97.94]

Secondary structure (DSSP, 8-state):
-PPPEE-HHHIIIIIHHHHHHHHHHHHHTT--EEEEEEEEEETTTEEEEEEEEE--BTTB--HHHHHHHHHHHHHHHHT--